Protein AF-G7VHW6-F1 (afdb_monomer_lite)

Radius of gyration: 13.91 Å; chains: 1; bounding box: 33×22×38 Å

Foldseek 3Di:
DDPVLVVLCVLLCVQLVVLLVCLVVLDDDADPVQLVSLVSQLVSLVVLCVVVPPNVVSVVSNVVSVVVNVCRVVVVVNVCSVCSNVSSVVSVVVSVVSVVSVVVVVVVD

Secondary structure (DSSP, 8-state):
--HHHHHTHHHHHHHHHHHHHHGGGT----HHHHHHHHHHHHHHHHHHHHTTSSHHHHHHHHHHHHHHHHHHHTTGGGGGGGGHHHHHHHHHHHHHHHHHHHHHHHHT-

Structure (mmCIF, N/CA/C/O backbone):
data_AF-G7VHW6-F1
#
_entry.id   AF-G7VHW6-F1
#
loop_
_atom_site.group_PDB
_atom_site.id
_atom_site.type_symbol
_atom_site.label_atom_id
_atom_site.label_alt_id
_atom_site.label_comp_id
_atom_site.label_asym_id
_atom_site.label_entity_id
_atom_site.label_seq_id
_atom_site.pdbx_PDB_ins_code
_atom_site.Cartn_x
_atom_site.Cartn_y
_atom_site.Cartn_z
_atom_site.occupancy
_atom_site.B_iso_or_equiv
_atom_site.auth_seq_id
_atom_site.auth_comp_id
_atom_site.auth_asym_id
_atom_site.auth_atom_id
_atom_site.pdbx_PDB_model_num
ATOM 1 N N . MET A 1 1 ? -8.769 7.347 18.457 1.00 67.31 1 MET A N 1
ATOM 2 C CA . MET A 1 1 ? -7.673 7.231 17.476 1.00 67.31 1 MET A CA 1
ATOM 3 C C . MET A 1 1 ? -6.424 7.863 18.061 1.00 67.31 1 MET A C 1
ATOM 5 O O . MET A 1 1 ? -6.519 8.993 18.528 1.00 67.31 1 MET A O 1
ATOM 9 N N . ASP A 1 2 ? -5.289 7.164 18.080 1.00 83.62 2 ASP A N 1
ATOM 10 C CA . ASP A 1 2 ? -4.018 7.816 18.409 1.00 83.62 2 ASP A CA 1
ATOM 11 C C . ASP A 1 2 ? -3.402 8.433 17.137 1.00 83.62 2 ASP A C 1
ATOM 13 O O . ASP A 1 2 ? -3.649 7.985 16.016 1.00 83.62 2 ASP A O 1
ATOM 17 N N . LEU A 1 3 ? -2.628 9.505 17.303 1.00 89.12 3 LEU A N 1
ATOM 18 C CA . LEU A 1 3 ? -1.931 10.177 16.204 1.00 89.12 3 LEU A CA 1
ATOM 19 C C . LEU A 1 3 ? -0.997 9.216 15.446 1.00 89.12 3 LEU A C 1
ATOM 21 O O . LEU A 1 3 ? -0.820 9.353 14.238 1.00 89.12 3 LEU A O 1
ATOM 25 N N . LEU A 1 4 ? -0.425 8.229 16.139 1.00 90.06 4 LEU A N 1
ATOM 26 C CA . LEU A 1 4 ? 0.525 7.277 15.576 1.00 90.06 4 LEU A CA 1
ATOM 27 C C . LEU A 1 4 ? -0.117 6.436 14.463 1.00 90.06 4 LEU A C 1
ATOM 29 O O . LEU A 1 4 ? 0.501 6.274 13.415 1.00 90.06 4 LEU A O 1
ATOM 33 N N . GLN A 1 5 ? -1.362 5.985 14.625 1.00 91.00 5 GLN A N 1
ATOM 34 C CA . GLN A 1 5 ? -2.083 5.223 13.600 1.00 91.00 5 GLN A CA 1
ATOM 3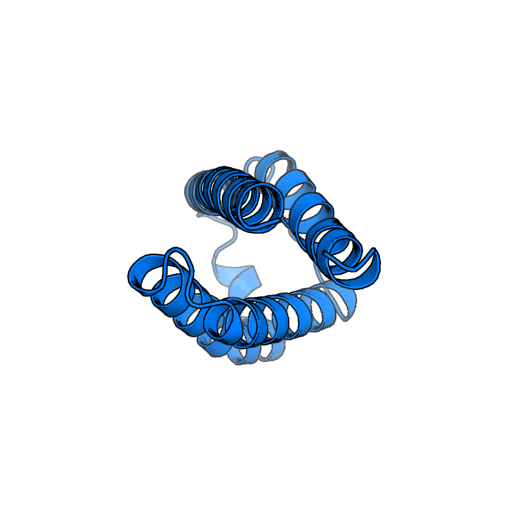5 C C . GLN A 1 5 ? -2.259 6.019 12.308 1.00 91.00 5 GLN A C 1
ATOM 37 O O . GLN A 1 5 ? -2.053 5.471 11.232 1.00 91.00 5 GLN A O 1
ATOM 42 N N . VAL A 1 6 ? -2.578 7.314 12.396 1.00 92.38 6 VAL A N 1
ATOM 43 C CA . VAL A 1 6 ? -2.698 8.187 11.213 1.00 92.38 6 VAL A CA 1
ATOM 44 C C . VAL A 1 6 ? -1.344 8.368 10.535 1.00 92.38 6 VAL A C 1
ATOM 46 O O . VAL A 1 6 ? -1.250 8.316 9.308 1.00 92.38 6 VAL A O 1
ATOM 49 N N . LEU A 1 7 ? -0.280 8.537 11.323 1.00 95.12 7 LEU A N 1
ATOM 50 C CA . LEU A 1 7 ? 1.073 8.704 10.795 1.00 95.12 7 LEU A CA 1
ATOM 51 C C . LEU A 1 7 ? 1.552 7.472 10.008 1.00 95.12 7 LEU A C 1
ATOM 53 O O . LEU A 1 7 ? 2.319 7.639 9.059 1.00 95.12 7 LEU A O 1
ATOM 57 N N . LEU A 1 8 ? 1.064 6.264 10.320 1.00 96.06 8 LEU A N 1
ATOM 58 C CA . LEU A 1 8 ? 1.363 5.049 9.546 1.00 96.06 8 LEU A CA 1
ATOM 59 C C . LEU A 1 8 ? 0.801 5.083 8.112 1.00 96.06 8 LEU A C 1
ATOM 61 O O . LEU A 1 8 ? 1.294 4.374 7.244 1.00 96.06 8 LEU A O 1
ATOM 65 N N . PHE A 1 9 ? -0.197 5.913 7.804 1.00 97.06 9 PHE A N 1
ATOM 66 C CA . PHE A 1 9 ? -0.704 6.017 6.429 1.00 97.06 9 PHE A CA 1
ATOM 67 C C . PHE A 1 9 ? 0.180 6.898 5.535 1.00 97.06 9 PHE A C 1
ATOM 69 O O . PHE A 1 9 ? 0.151 6.761 4.312 1.00 97.06 9 PHE A O 1
ATOM 76 N N . ILE A 1 10 ? 0.975 7.805 6.113 1.00 96.38 10 ILE A N 1
ATOM 77 C CA . ILE A 1 10 ? 1.728 8.805 5.341 1.00 96.38 10 ILE A CA 1
ATOM 78 C C . ILE A 1 10 ? 2.715 8.151 4.361 1.00 96.38 10 ILE A C 1
ATOM 80 O O . ILE A 1 10 ? 2.669 8.502 3.178 1.00 96.38 10 ILE A O 1
ATOM 84 N N . PRO A 1 11 ? 3.577 7.196 4.769 1.00 96.19 11 PRO A N 1
ATOM 85 C CA . PRO A 1 11 ? 4.514 6.585 3.830 1.00 96.19 11 PRO A CA 1
ATOM 86 C C . PRO A 1 11 ? 3.806 5.815 2.710 1.00 96.19 11 PRO A C 1
ATOM 88 O O . PRO A 1 11 ? 4.277 5.851 1.572 1.00 96.19 11 PRO A O 1
ATOM 91 N N . MET A 1 12 ? 2.648 5.205 3.000 1.00 97.81 12 MET A N 1
ATOM 92 C CA . MET A 1 12 ? 1.812 4.543 1.994 1.00 97.81 12 MET A CA 1
ATOM 93 C C . MET A 1 12 ? 1.338 5.552 0.939 1.00 97.81 12 MET A C 1
ATOM 95 O O . MET A 1 12 ? 1.604 5.374 -0.250 1.00 97.81 12 MET A O 1
ATOM 99 N N . TYR A 1 13 ? 0.724 6.669 1.345 1.00 97.62 13 TYR A N 1
ATOM 100 C CA . TYR A 1 13 ? 0.268 7.687 0.390 1.00 97.62 13 TYR A CA 1
ATOM 101 C C . TYR A 1 13 ? 1.405 8.271 -0.444 1.00 97.62 13 TYR A C 1
ATOM 103 O O . TYR A 1 13 ? 1.258 8.438 -1.656 1.00 97.62 13 TYR A O 1
ATOM 111 N N . VAL A 1 14 ? 2.544 8.568 0.186 1.00 95.88 14 VAL A N 1
ATOM 112 C CA . VAL A 1 14 ? 3.707 9.121 -0.515 1.00 95.88 14 VAL A CA 1
ATOM 113 C C . VAL A 1 14 ? 4.216 8.133 -1.560 1.00 95.88 14 VAL A C 1
ATOM 115 O O . VAL A 1 14 ? 4.400 8.515 -2.720 1.00 95.88 14 VAL A O 1
ATOM 118 N N . LYS A 1 15 ? 4.409 6.862 -1.189 1.00 94.62 15 LYS A N 1
ATOM 119 C CA . LYS A 1 15 ? 4.910 5.840 -2.112 1.00 94.62 15 LYS A CA 1
ATOM 120 C C . LYS A 1 15 ? 3.928 5.592 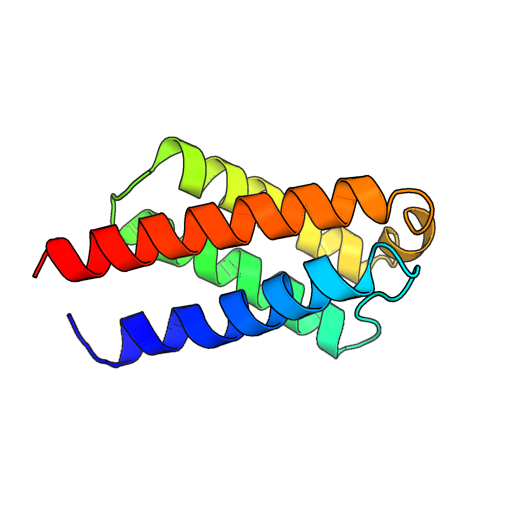-3.249 1.00 94.62 15 LYS A C 1
ATOM 122 O O . LYS A 1 15 ? 4.345 5.661 -4.409 1.00 94.62 15 LYS A O 1
ATOM 127 N N . HIS A 1 16 ? 2.659 5.308 -2.958 1.00 96.00 16 HIS A N 1
ATOM 128 C CA . HIS A 1 16 ? 1.692 4.955 -4.002 1.00 96.00 16 HIS A CA 1
ATOM 129 C C . HIS A 1 16 ? 1.367 6.156 -4.892 1.00 96.00 16 HIS A C 1
ATOM 131 O O . HIS A 1 16 ? 1.304 6.020 -6.112 1.00 96.00 16 HIS A O 1
ATOM 137 N N . GLY A 1 17 ? 1.282 7.361 -4.319 1.00 96.31 17 GLY A N 1
ATOM 138 C CA . GLY A 1 17 ? 1.117 8.613 -5.062 1.00 96.31 17 GLY A CA 1
ATOM 139 C C . GLY A 1 17 ? 2.266 8.853 -6.031 1.00 96.31 17 GLY A C 1
ATOM 140 O O . GLY A 1 17 ? 2.054 9.064 -7.229 1.00 96.31 17 GLY A O 1
ATOM 141 N N . TRP A 1 18 ? 3.501 8.754 -5.539 1.00 94.88 18 TRP A N 1
ATOM 142 C CA . TRP A 1 18 ? 4.679 8.895 -6.387 1.00 94.88 18 TRP A CA 1
ATOM 143 C C . TRP A 1 18 ? 4.718 7.816 -7.475 1.00 94.88 18 TRP A C 1
ATOM 145 O O . TRP A 1 18 ? 4.968 8.132 -8.640 1.00 94.88 18 TRP A O 1
ATOM 155 N N . THR A 1 19 ? 4.437 6.560 -7.129 1.00 92.69 19 THR A N 1
ATOM 156 C CA . THR A 1 19 ? 4.531 5.424 -8.057 1.00 92.69 19 THR A CA 1
ATOM 157 C C . THR A 1 19 ? 3.446 5.474 -9.130 1.00 92.69 19 THR A C 1
ATOM 159 O O . THR A 1 19 ? 3.762 5.301 -10.309 1.00 92.69 19 THR A O 1
ATOM 162 N N . ALA A 1 20 ? 2.202 5.804 -8.779 1.00 94.19 20 ALA A N 1
ATOM 163 C CA . ALA A 1 20 ? 1.107 5.986 -9.733 1.00 94.19 20 ALA A CA 1
ATOM 164 C C . ALA A 1 20 ? 1.411 7.101 -10.747 1.00 94.19 20 ALA A C 1
ATOM 166 O O . ALA A 1 20 ? 1.160 6.953 -11.943 1.00 94.19 20 ALA A O 1
ATOM 167 N N . LEU A 1 21 ? 2.030 8.198 -10.298 1.00 95.19 21 LEU A N 1
ATOM 168 C CA . LEU A 1 21 ? 2.415 9.298 -11.182 1.00 95.19 21 LEU A CA 1
ATOM 169 C C . LEU A 1 21 ? 3.610 8.944 -12.078 1.00 95.19 21 LEU A C 1
ATOM 171 O O . LEU A 1 21 ? 3.657 9.374 -13.230 1.00 95.19 21 LEU A O 1
ATOM 175 N N . ASN A 1 22 ? 4.599 8.205 -11.572 1.00 91.69 22 ASN A N 1
ATOM 176 C CA . ASN A 1 22 ? 5.891 8.028 -12.244 1.00 91.69 22 ASN A CA 1
ATOM 177 C C . ASN A 1 22 ? 6.010 6.738 -13.068 1.00 91.69 22 ASN A C 1
ATOM 179 O O . ASN A 1 22 ? 6.690 6.743 -14.101 1.00 91.69 22 ASN A O 1
ATOM 183 N N . SER A 1 23 ? 5.316 5.665 -12.691 1.00 90.19 23 SER A N 1
ATOM 184 C CA . SER A 1 23 ? 5.394 4.375 -13.389 1.00 90.19 23 SER A CA 1
ATOM 185 C C . SER A 1 23 ? 4.920 4.390 -14.853 1.00 90.19 23 SER A C 1
ATOM 187 O O . SER A 1 23 ? 5.563 3.712 -15.661 1.00 90.19 23 SER A O 1
ATOM 189 N N . PRO A 1 24 ? 3.941 5.216 -15.299 1.00 89.44 24 PRO A N 1
ATOM 190 C CA . PRO A 1 24 ? 3.620 5.338 -16.727 1.00 89.44 24 PRO A CA 1
ATOM 191 C C . PRO A 1 24 ? 4.779 5.888 -17.565 1.00 89.44 24 PRO A C 1
ATOM 193 O O . PRO A 1 24 ? 4.834 5.656 -18.770 1.00 89.44 24 PRO A O 1
ATOM 196 N N . ARG A 1 25 ? 5.709 6.615 -16.927 1.00 89.38 25 ARG A N 1
ATOM 197 C CA . ARG A 1 25 ? 6.926 7.166 -17.543 1.00 89.38 25 ARG A CA 1
ATOM 198 C C . ARG A 1 25 ? 8.116 6.205 -17.445 1.00 89.38 25 ARG A C 1
ATOM 200 O O . ARG A 1 25 ? 9.245 6.614 -17.699 1.00 89.38 25 ARG A O 1
ATOM 207 N N . GLY A 1 26 ? 7.886 4.960 -17.023 1.00 85.12 26 GLY A N 1
ATOM 208 C CA . GLY A 1 26 ? 8.928 3.948 -16.848 1.00 85.12 26 GLY A CA 1
ATOM 209 C C . GLY A 1 26 ? 9.861 4.208 -15.662 1.00 85.12 26 GLY A C 1
ATOM 210 O O . GLY A 1 26 ? 10.938 3.620 -15.598 1.00 85.12 26 GLY A O 1
ATOM 211 N N . ARG A 1 27 ? 9.479 5.092 -14.733 1.00 86.00 27 ARG A N 1
ATOM 212 C CA . ARG A 1 27 ? 10.263 5.408 -13.534 1.00 86.00 27 ARG A CA 1
ATOM 213 C C . ARG A 1 27 ? 9.744 4.592 -12.358 1.00 86.00 27 ARG A C 1
ATOM 215 O O . ARG A 1 27 ? 8.574 4.703 -12.003 1.00 86.00 27 ARG A O 1
ATOM 222 N N . TYR A 1 28 ? 10.629 3.810 -11.751 1.00 82.94 28 TYR A N 1
ATOM 223 C CA . TYR A 1 28 ? 10.306 2.920 -10.638 1.00 82.94 28 TYR A CA 1
ATOM 224 C C . TYR A 1 28 ? 11.226 3.193 -9.448 1.00 82.94 28 TYR A C 1
ATOM 226 O O . TYR A 1 28 ? 12.381 3.577 -9.660 1.00 82.94 28 TYR A O 1
ATOM 234 N N . PRO A 1 29 ? 10.756 2.973 -8.207 1.00 80.06 29 PRO A N 1
ATOM 235 C CA . PRO A 1 29 ? 11.637 2.989 -7.051 1.00 80.06 29 PRO A CA 1
ATOM 236 C C . PRO A 1 29 ? 12.665 1.863 -7.206 1.00 80.06 29 PRO A C 1
ATOM 238 O O . PRO A 1 29 ? 12.312 0.733 -7.546 1.00 80.06 29 PRO A O 1
ATOM 241 N N . GLY A 1 30 ? 13.939 2.163 -6.958 1.00 83.25 30 GLY A N 1
ATOM 242 C CA . GLY A 1 30 ? 15.034 1.199 -7.063 1.00 83.25 30 GLY A CA 1
ATOM 243 C C . GLY A 1 30 ? 15.866 1.096 -5.785 1.00 83.25 30 GLY A C 1
ATOM 244 O O . GLY A 1 30 ? 15.734 1.898 -4.860 1.00 83.25 30 GLY A O 1
ATOM 245 N N . GLY A 1 31 ? 16.754 0.101 -5.746 1.00 87.38 31 GLY A N 1
ATOM 246 C CA . GLY A 1 31 ? 17.752 -0.048 -4.685 1.00 87.38 31 GLY A CA 1
ATOM 247 C C . GLY A 1 31 ? 17.164 -0.363 -3.305 1.00 87.38 31 GLY A C 1
ATOM 248 O O . GLY A 1 31 ? 16.151 -1.050 -3.180 1.00 87.38 31 GLY A O 1
ATOM 249 N N . LEU A 1 32 ? 17.836 0.116 -2.254 1.00 89.12 32 LEU A N 1
ATOM 250 C CA . LEU A 1 32 ? 17.438 -0.122 -0.861 1.00 89.12 32 LEU A CA 1
ATOM 251 C C . LEU A 1 32 ? 16.090 0.518 -0.514 1.00 89.12 32 LEU A C 1
ATOM 253 O O . LEU A 1 32 ? 15.306 -0.092 0.206 1.00 89.12 32 LEU A O 1
ATOM 257 N N . ALA A 1 33 ? 15.794 1.696 -1.069 1.00 86.69 33 ALA A N 1
ATOM 258 C CA . ALA A 1 33 ? 14.534 2.395 -0.824 1.00 86.69 33 ALA A CA 1
ATOM 259 C C . ALA A 1 33 ? 13.323 1.567 -1.283 1.00 86.69 33 ALA A C 1
ATOM 261 O O . ALA A 1 33 ? 12.343 1.453 -0.556 1.00 86.69 33 ALA A O 1
ATOM 262 N N . ALA A 1 34 ? 13.421 0.921 -2.449 1.00 87.69 34 ALA A N 1
ATOM 263 C CA . ALA A 1 34 ? 12.371 0.046 -2.967 1.00 87.69 34 ALA A CA 1
ATOM 264 C C . ALA A 1 34 ? 12.132 -1.181 -2.074 1.00 87.69 34 ALA A C 1
ATOM 266 O O . ALA A 1 34 ? 10.993 -1.559 -1.822 1.00 87.69 34 ALA A O 1
ATOM 267 N N . LYS A 1 35 ? 13.210 -1.783 -1.558 1.00 92.00 35 LYS A N 1
ATOM 268 C CA . LYS A 1 35 ? 13.128 -2.933 -0.645 1.00 92.00 35 LYS A CA 1
ATOM 269 C C . LYS A 1 35 ? 12.516 -2.543 0.700 1.00 92.00 35 LYS A C 1
ATOM 271 O O . LYS A 1 35 ? 11.678 -3.274 1.215 1.00 92.00 35 LYS A O 1
ATOM 276 N N . ALA A 1 36 ? 12.917 -1.396 1.249 1.00 92.94 36 ALA A N 1
ATOM 277 C CA . ALA A 1 36 ? 12.362 -0.872 2.493 1.00 92.94 36 ALA A CA 1
ATOM 278 C C . ALA A 1 36 ? 10.869 -0.545 2.349 1.00 92.94 36 ALA A C 1
ATOM 280 O O . ALA A 1 36 ? 10.089 -0.922 3.219 1.00 92.94 36 ALA A O 1
ATOM 281 N N . ALA A 1 37 ? 10.472 0.078 1.233 1.00 92.69 37 ALA A N 1
ATOM 282 C CA . ALA A 1 37 ? 9.069 0.329 0.917 1.00 92.69 37 ALA A CA 1
ATOM 283 C C . ALA A 1 37 ? 8.266 -0.978 0.859 1.00 92.69 37 ALA A C 1
ATOM 285 O O . ALA A 1 37 ? 7.286 -1.103 1.579 1.00 92.69 37 ALA A O 1
ATOM 286 N N . ALA A 1 38 ? 8.747 -1.989 0.13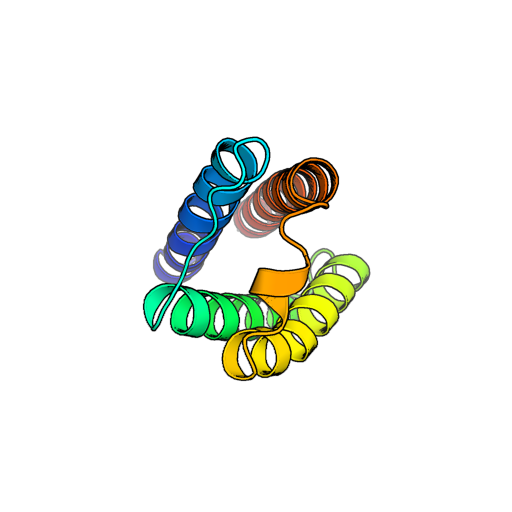0 1.00 93.44 38 ALA A N 1
ATOM 287 C CA . ALA A 1 38 ? 8.054 -3.273 0.016 1.00 93.44 38 ALA A CA 1
ATOM 288 C C . ALA A 1 38 ? 7.830 -3.964 1.373 1.00 93.44 38 ALA A C 1
ATOM 290 O O . ALA A 1 38 ? 6.758 -4.507 1.636 1.00 93.44 38 ALA A O 1
ATOM 291 N N . VAL A 1 39 ? 8.839 -3.939 2.253 1.00 96.25 39 VAL A N 1
ATOM 292 C CA . VAL A 1 39 ? 8.715 -4.486 3.615 1.00 96.25 39 VAL A CA 1
ATOM 293 C C . VAL A 1 39 ? 7.718 -3.671 4.433 1.00 96.25 39 VAL A C 1
ATOM 295 O O . VAL A 1 39 ? 6.878 -4.248 5.120 1.00 96.25 39 VAL A O 1
ATOM 298 N N . TYR A 1 40 ? 7.791 -2.343 4.351 1.00 97.31 40 TYR A N 1
ATOM 299 C CA . TYR A 1 40 ? 6.872 -1.457 5.053 1.00 97.31 40 TYR A CA 1
ATOM 300 C C . TYR A 1 40 ? 5.419 -1.687 4.628 1.00 97.31 40 TYR A C 1
ATOM 302 O O . TYR A 1 40 ? 4.566 -1.847 5.492 1.00 97.31 40 TYR A O 1
ATOM 310 N N . GLU A 1 41 ? 5.142 -1.775 3.326 1.00 97.12 41 GLU A N 1
ATOM 311 C CA . GLU A 1 41 ? 3.801 -2.030 2.789 1.00 97.12 41 GLU A CA 1
ATOM 312 C C . GLU A 1 41 ? 3.241 -3.366 3.295 1.00 97.12 41 GLU A C 1
ATOM 314 O O . GLU A 1 41 ? 2.109 -3.431 3.775 1.00 97.12 41 GLU A O 1
ATOM 319 N N . ALA A 1 42 ? 4.051 -4.431 3.278 1.00 97.19 42 ALA A N 1
ATOM 320 C CA . ALA A 1 42 ? 3.638 -5.734 3.797 1.00 97.19 42 ALA A CA 1
ATOM 321 C C . ALA A 1 42 ? 3.289 -5.673 5.294 1.00 97.19 42 ALA A C 1
ATOM 323 O O . ALA A 1 42 ? 2.240 -6.170 5.712 1.00 97.19 42 ALA A O 1
ATOM 324 N N . LEU A 1 43 ? 4.139 -5.033 6.103 1.00 98.00 43 LEU A N 1
ATOM 325 C CA . LEU A 1 43 ? 3.894 -4.860 7.537 1.00 98.00 43 LEU A CA 1
ATOM 326 C C . LEU A 1 43 ? 2.676 -3.972 7.808 1.00 98.00 43 LEU A C 1
ATOM 328 O O . LEU A 1 43 ? 1.891 -4.278 8.705 1.00 98.00 43 LEU A O 1
ATOM 332 N N . PHE A 1 44 ? 2.488 -2.914 7.018 1.00 98.25 44 PHE A N 1
ATOM 333 C CA . PHE A 1 44 ? 1.337 -2.025 7.109 1.00 98.25 44 PHE A CA 1
ATOM 334 C C . PHE A 1 44 ? 0.035 -2.797 6.898 1.00 98.25 44 PHE A C 1
ATOM 336 O O . PHE A 1 44 ? -0.872 -2.686 7.716 1.00 98.25 44 PHE A O 1
ATOM 343 N N . TYR A 1 45 ? -0.061 -3.631 5.861 1.00 98.19 45 TYR A N 1
ATOM 344 C CA . TYR A 1 45 ? -1.283 -4.400 5.612 1.00 98.19 45 TYR A CA 1
ATOM 345 C C . TYR A 1 45 ? -1.531 -5.511 6.635 1.00 98.19 45 TYR A C 1
ATOM 347 O O . TYR A 1 45 ? -2.685 -5.764 6.986 1.00 98.19 45 TYR A O 1
ATOM 355 N N . ILE A 1 46 ? -0.477 -6.137 7.167 1.00 97.44 46 ILE A N 1
ATOM 356 C CA . ILE A 1 46 ? -0.600 -7.078 8.293 1.00 97.44 46 ILE A CA 1
ATOM 357 C C . ILE A 1 46 ? -1.150 -6.358 9.529 1.00 97.44 46 ILE A C 1
ATOM 359 O O . ILE A 1 46 ? -2.072 -6.855 10.174 1.00 97.44 46 ILE A O 1
ATOM 363 N N . TRP A 1 47 ? -0.631 -5.171 9.843 1.00 97.19 47 TRP A N 1
ATOM 364 C CA . TRP A 1 47 ? -1.168 -4.338 10.915 1.00 97.19 47 TRP A CA 1
ATOM 365 C C . TRP A 1 47 ? -2.614 -3.910 10.628 1.00 97.19 47 TRP A C 1
ATOM 367 O O . TRP A 1 47 ? -3.469 -4.038 11.501 1.00 97.19 47 TRP A O 1
ATOM 377 N N . ALA A 1 48 ? -2.932 -3.482 9.406 1.00 96.69 48 ALA A N 1
ATOM 378 C CA . ALA A 1 48 ? -4.269 -3.035 9.027 1.00 96.69 48 ALA A CA 1
ATOM 379 C C . ALA A 1 48 ? -5.332 -4.134 9.205 1.00 96.69 48 ALA A C 1
ATOM 381 O O . ALA A 1 48 ? -6.473 -3.831 9.556 1.00 96.69 48 ALA A O 1
ATOM 382 N N . LEU A 1 49 ? -4.971 -5.414 9.040 1.00 97.25 49 LEU A N 1
ATOM 383 C CA . LEU A 1 49 ? -5.869 -6.539 9.333 1.00 97.25 49 LEU A CA 1
ATOM 384 C C . LEU A 1 49 ? -6.318 -6.571 10.799 1.00 97.25 49 LEU A C 1
ATOM 386 O O . LEU A 1 49 ? -7.460 -6.938 11.078 1.00 97.25 49 LEU A O 1
ATOM 390 N N . THR A 1 50 ? -5.467 -6.134 11.730 1.00 96.12 50 THR A N 1
ATOM 391 C CA . THR A 1 50 ? -5.799 -6.082 13.166 1.00 96.12 50 THR A CA 1
ATOM 392 C C . THR A 1 50 ? -6.884 -5.054 13.489 1.00 96.12 50 THR A C 1
ATOM 394 O O . THR A 1 50 ? -7.541 -5.151 14.524 1.00 96.12 50 THR A O 1
ATOM 397 N N . LEU A 1 51 ? -7.134 -4.100 12.584 1.00 93.62 51 LEU A N 1
ATOM 398 C CA . LEU A 1 51 ? -8.185 -3.097 12.742 1.00 93.62 51 LEU A CA 1
ATOM 399 C C . LEU A 1 51 ? -9.586 -3.695 12.538 1.00 93.62 51 LEU A C 1
ATOM 401 O O . LEU A 1 51 ? -10.560 -3.121 13.023 1.00 93.62 51 LEU A O 1
ATOM 405 N N . GLY A 1 52 ? -9.710 -4.833 11.843 1.00 94.38 52 GLY A N 1
ATOM 406 C CA . GLY A 1 52 ? -11.000 -5.479 11.566 1.00 94.38 52 GLY A CA 1
ATOM 407 C C . GLY A 1 52 ? -11.891 -4.720 10.571 1.00 94.38 52 GLY A C 1
ATOM 408 O O . GLY A 1 52 ? -13.097 -4.947 10.533 1.00 94.38 52 GLY A O 1
ATOM 409 N N . LEU A 1 53 ? -11.319 -3.813 9.773 1.00 93.62 53 LEU A N 1
ATOM 410 C CA . LEU A 1 53 ? -12.023 -2.986 8.787 1.00 93.62 53 LEU A CA 1
ATOM 411 C C . LEU A 1 53 ? -11.652 -3.420 7.365 1.00 93.62 53 LEU A C 1
ATOM 413 O O . LEU A 1 53 ? -10.495 -3.743 7.102 1.00 93.62 53 LEU A O 1
ATOM 417 N N . LEU A 1 54 ? -12.635 -3.421 6.454 1.00 94.94 54 LEU A N 1
ATOM 418 C CA . LEU A 1 54 ? -12.461 -3.757 5.027 1.00 94.94 54 LEU A CA 1
ATOM 419 C C . LEU A 1 54 ? -11.730 -5.098 4.776 1.00 94.94 54 LEU A C 1
ATOM 421 O O . LEU A 1 54 ? -11.084 -5.283 3.745 1.00 94.94 54 LEU A O 1
ATOM 425 N N . VAL A 1 55 ? -11.874 -6.048 5.712 1.00 95.88 55 VAL A N 1
ATOM 426 C CA . VAL A 1 55 ? -11.010 -7.233 5.878 1.00 95.88 55 VAL A CA 1
ATOM 427 C C . VAL A 1 55 ? -10.703 -8.001 4.586 1.00 95.88 55 VAL A C 1
ATOM 429 O O . VAL A 1 55 ? -9.525 -8.280 4.367 1.00 95.88 55 VAL A O 1
ATOM 432 N N . PRO A 1 56 ? -11.671 -8.336 3.704 1.00 96.62 56 PRO A N 1
ATOM 433 C CA . PRO A 1 56 ? -11.360 -9.103 2.496 1.00 96.62 56 PRO A CA 1
ATOM 434 C C . PRO A 1 56 ? -10.374 -8.384 1.567 1.00 96.62 56 PRO A C 1
ATOM 436 O O . PRO A 1 56 ? -9.471 -9.007 1.011 1.00 96.62 56 PRO A O 1
ATOM 439 N N . VAL A 1 57 ? -10.521 -7.064 1.428 1.00 96.56 57 VAL A N 1
ATOM 440 C CA . VAL A 1 57 ? -9.665 -6.246 0.561 1.00 96.56 57 VAL A CA 1
ATOM 441 C C . VAL A 1 57 ? -8.313 -6.008 1.233 1.00 96.56 57 VAL A C 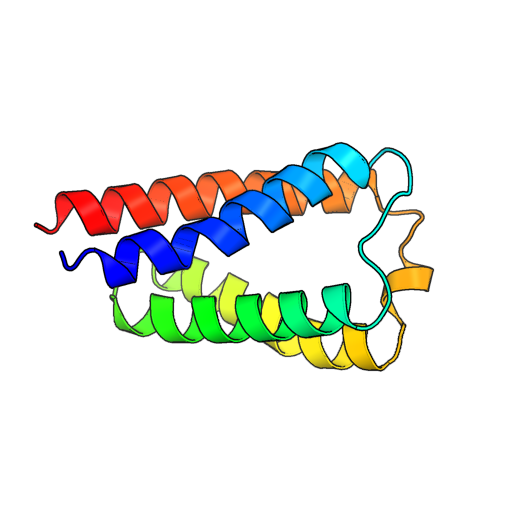1
ATOM 443 O O . VAL A 1 57 ? -7.279 -6.154 0.583 1.00 96.56 57 VAL A O 1
ATOM 446 N N . THR A 1 58 ? -8.296 -5.755 2.546 1.00 97.69 58 THR A N 1
ATOM 447 C CA . THR A 1 58 ? -7.060 -5.671 3.340 1.00 97.69 58 THR A CA 1
ATOM 448 C C . THR A 1 58 ? -6.233 -6.950 3.230 1.00 97.69 58 THR A C 1
ATOM 450 O O . THR A 1 58 ? -5.021 -6.888 3.041 1.00 97.69 58 THR A O 1
ATOM 453 N N . ALA A 1 59 ? -6.880 -8.117 3.316 1.00 97.50 59 ALA A N 1
ATOM 454 C CA . ALA A 1 59 ? -6.224 -9.418 3.227 1.00 97.50 59 ALA A CA 1
ATOM 455 C C . ALA A 1 59 ? -5.623 -9.651 1.839 1.00 97.50 59 ALA A C 1
ATOM 457 O O . ALA A 1 59 ? -4.495 -10.133 1.731 1.00 97.50 59 ALA A O 1
ATOM 458 N N . LEU A 1 60 ? -6.339 -9.260 0.782 1.00 97.06 60 LEU A N 1
ATOM 459 C CA . LEU A 1 60 ? -5.823 -9.319 -0.581 1.00 97.06 60 LEU A CA 1
ATOM 460 C C . LEU A 1 60 ? -4.550 -8.474 -0.732 1.00 97.06 60 LEU A C 1
ATOM 462 O O . LEU A 1 60 ? -3.535 -8.985 -1.206 1.00 97.06 60 LEU A O 1
ATOM 466 N N . PHE A 1 61 ? -4.571 -7.215 -0.288 1.00 97.31 61 PHE A N 1
ATOM 467 C CA . PHE A 1 61 ? -3.388 -6.354 -0.349 1.00 97.31 61 PHE A CA 1
ATOM 468 C C . PHE A 1 61 ? -2.245 -6.852 0.543 1.00 97.31 61 PHE A C 1
ATOM 470 O O . PHE A 1 61 ? -1.091 -6.778 0.121 1.00 97.31 61 PHE A O 1
ATOM 477 N N . ALA A 1 62 ? -2.541 -7.429 1.713 1.00 97.06 62 ALA A N 1
ATOM 478 C CA . ALA A 1 62 ? -1.536 -8.058 2.570 1.00 97.06 62 ALA A CA 1
ATOM 479 C C . ALA A 1 62 ? -0.807 -9.189 1.837 1.00 97.06 62 ALA A C 1
ATOM 481 O O . ALA A 1 62 ? 0.421 -9.230 1.836 1.00 97.06 62 ALA A O 1
ATOM 482 N N . VAL A 1 63 ? -1.548 -10.073 1.162 1.00 97.12 63 VAL A N 1
ATOM 483 C CA . VAL A 1 63 ? -0.964 -11.168 0.375 1.00 97.12 63 VAL A CA 1
ATOM 484 C C . VAL A 1 63 ? -0.131 -10.624 -0.784 1.00 97.12 63 VAL A C 1
ATOM 486 O O . VAL A 1 63 ? 1.008 -11.056 -0.959 1.00 97.12 63 VAL A O 1
ATOM 489 N N . ILE A 1 64 ? -0.661 -9.662 -1.548 1.00 94.94 64 ILE A N 1
ATOM 490 C CA . ILE A 1 64 ? 0.051 -9.061 -2.687 1.00 94.94 64 ILE A CA 1
ATOM 491 C C . ILE A 1 64 ? 1.392 -8.470 -2.235 1.00 94.94 64 ILE A C 1
ATOM 493 O O . ILE A 1 64 ? 2.421 -8.763 -2.844 1.00 94.94 64 ILE A O 1
ATOM 497 N N . HIS A 1 65 ? 1.406 -7.696 -1.149 1.00 95.25 65 HIS A N 1
ATOM 498 C CA . HIS A 1 65 ? 2.623 -7.039 -0.670 1.00 95.25 65 HIS A CA 1
ATOM 499 C C . HIS A 1 65 ? 3.584 -8.008 0.008 1.00 95.25 65 HIS A C 1
ATOM 501 O O . HIS A 1 65 ? 4.790 -7.924 -0.221 1.00 95.25 65 HIS A O 1
ATOM 507 N N . PHE A 1 66 ? 3.077 -8.986 0.757 1.00 94.25 66 PHE A N 1
ATOM 508 C CA . PHE A 1 66 ? 3.909 -10.027 1.354 1.00 94.25 66 PHE A CA 1
ATOM 509 C C . PHE A 1 66 ? 4.631 -10.861 0.287 1.00 94.25 66 PHE A C 1
ATOM 511 O O . PHE A 1 66 ? 5.837 -11.087 0.389 1.00 94.25 66 PHE A O 1
ATOM 518 N N . VAL A 1 67 ? 3.929 -11.255 -0.781 1.00 91.69 67 VAL A N 1
ATOM 519 C CA . VAL A 1 67 ? 4.531 -11.935 -1.943 1.00 91.69 67 VAL A CA 1
ATOM 520 C C . VAL A 1 67 ? 5.418 -10.981 -2.752 1.00 91.69 67 VAL A C 1
ATOM 522 O O . VAL A 1 67 ? 6.416 -11.405 -3.335 1.00 91.69 67 VAL A O 1
ATOM 525 N N . GLY A 1 68 ? 5.110 -9.685 -2.760 1.00 87.50 68 GLY A N 1
ATOM 526 C CA . GLY A 1 68 ? 5.916 -8.647 -3.398 1.00 87.50 68 GLY A CA 1
ATOM 527 C C . GLY A 1 68 ? 7.320 -8.509 -2.803 1.00 87.50 68 GLY A C 1
ATOM 528 O O . GLY A 1 68 ? 8.277 -8.321 -3.558 1.00 87.50 68 GLY A O 1
ATOM 529 N N . VAL A 1 69 ? 7.486 -8.664 -1.484 1.00 91.75 69 VAL A N 1
ATOM 530 C CA . VAL A 1 69 ? 8.787 -8.541 -0.794 1.00 91.75 69 VAL A CA 1
ATOM 531 C C . VAL A 1 69 ? 9.889 -9.391 -1.452 1.00 91.75 69 VAL A C 1
ATOM 533 O O . VAL A 1 69 ? 10.868 -8.808 -1.929 1.00 91.75 69 VAL A O 1
ATOM 536 N N . PRO A 1 70 ? 9.786 -10.730 -1.568 1.00 90.50 70 PRO A N 1
ATOM 537 C CA . PRO A 1 70 ? 10.837 -11.527 -2.203 1.00 90.50 70 PRO A CA 1
ATOM 538 C C . PRO A 1 70 ? 11.079 -11.141 -3.672 1.00 90.50 70 PRO A C 1
ATOM 540 O O . PRO A 1 70 ? 12.214 -11.228 -4.148 1.00 90.50 70 PRO A O 1
ATOM 543 N N . LEU A 1 71 ? 10.064 -10.641 -4.387 1.00 85.50 71 LEU A N 1
ATOM 544 C CA . LEU A 1 71 ? 10.217 -10.170 -5.768 1.00 85.50 71 LEU A CA 1
ATOM 545 C C . LEU A 1 71 ? 11.066 -8.891 -5.861 1.00 85.50 71 LEU A C 1
ATOM 547 O O . LEU A 1 71 ? 11.905 -8.785 -6.764 1.00 85.50 71 LEU A O 1
ATOM 551 N N . TYR A 1 72 ? 10.905 -7.956 -4.917 1.00 84.44 72 TYR A N 1
ATOM 552 C CA . TYR A 1 72 ? 11.769 -6.773 -4.783 1.00 84.44 72 TYR A CA 1
ATOM 553 C C . TYR A 1 72 ? 13.211 -7.162 -4.449 1.00 84.44 72 TYR A C 1
ATOM 555 O O . TYR A 1 72 ? 14.155 -6.612 -5.024 1.00 84.44 72 TYR A O 1
ATOM 563 N N . PHE A 1 73 ? 13.406 -8.131 -3.553 1.00 87.12 73 PHE A N 1
ATOM 564 C CA . PHE A 1 73 ? 14.746 -8.579 -3.169 1.00 87.12 73 PHE A CA 1
ATOM 565 C C . PHE A 1 73 ? 15.464 -9.330 -4.293 1.00 87.12 73 PHE A C 1
ATOM 567 O O . PHE A 1 73 ? 16.666 -9.130 -4.469 1.00 87.12 73 PHE A O 1
ATOM 574 N N . GLY A 1 74 ? 14.734 -10.112 -5.091 1.00 84.44 74 GLY A N 1
ATOM 575 C CA . GLY A 1 74 ? 15.262 -10.813 -6.264 1.00 84.44 74 GLY A CA 1
ATOM 576 C C . GLY A 1 74 ? 15.417 -9.952 -7.525 1.00 84.44 74 GLY A C 1
ATOM 577 O O . GLY A 1 74 ? 15.853 -10.458 -8.556 1.00 84.44 74 GLY A O 1
ATOM 578 N N . GLY A 1 75 ? 15.055 -8.664 -7.485 1.00 77.00 75 GLY A N 1
ATOM 579 C CA . GLY A 1 75 ? 15.202 -7.744 -8.621 1.00 77.00 75 GLY A CA 1
ATOM 580 C C . GLY A 1 75 ? 14.246 -8.010 -9.793 1.00 77.00 75 GLY A C 1
ATOM 581 O O . GLY A 1 75 ? 14.415 -7.435 -10.873 1.00 77.00 75 GLY A O 1
ATOM 582 N N . TYR A 1 76 ? 13.225 -8.847 -9.598 1.00 73.81 76 TYR A N 1
ATOM 583 C CA . TYR A 1 76 ? 12.308 -9.275 -10.656 1.00 73.81 76 TYR A CA 1
ATOM 584 C C . TYR A 1 76 ? 11.446 -8.133 -11.200 1.00 73.81 76 TYR A C 1
ATOM 586 O O . TYR A 1 76 ? 11.081 -8.162 -12.370 1.00 73.81 76 TYR A O 1
ATOM 594 N N . LEU A 1 77 ? 11.187 -7.093 -10.402 1.00 64.94 77 LEU A N 1
ATOM 595 C CA . LEU A 1 77 ? 10.366 -5.937 -10.791 1.00 64.94 77 LEU A CA 1
ATOM 596 C C . LEU A 1 77 ? 10.940 -5.118 -11.949 1.00 64.94 77 LEU A C 1
ATOM 598 O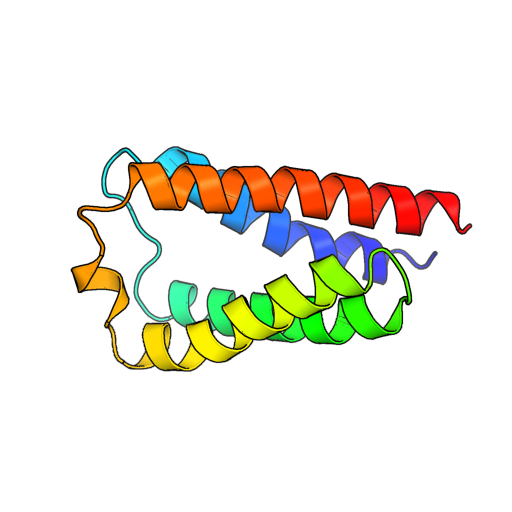 O . LEU A 1 77 ? 10.179 -4.586 -12.754 1.00 64.94 77 LEU A O 1
ATOM 602 N N . SER A 1 78 ? 12.266 -5.103 -12.109 1.00 65.25 78 SER A N 1
ATOM 603 C CA . SER A 1 78 ? 12.923 -4.477 -13.267 1.00 65.25 78 SER A CA 1
ATOM 604 C C . SER A 1 78 ? 12.452 -5.065 -14.608 1.00 65.25 78 SER A C 1
ATOM 606 O O . SER A 1 78 ? 12.415 -4.363 -15.619 1.00 65.25 78 SER A O 1
ATOM 608 N N . ARG A 1 79 ? 12.013 -6.334 -14.612 1.00 68.44 79 ARG A N 1
ATOM 609 C CA . ARG A 1 79 ? 11.515 -7.053 -15.797 1.00 68.44 79 ARG A CA 1
ATOM 610 C C . ARG A 1 79 ? 10.077 -6.685 -16.168 1.00 68.44 79 ARG A C 1
ATOM 612 O O . ARG A 1 79 ? 9.630 -7.002 -17.268 1.00 68.44 79 ARG A O 1
ATOM 619 N N . TYR A 1 80 ? 9.359 -6.003 -15.277 1.00 66.31 80 TYR A N 1
ATOM 620 C CA . TYR A 1 80 ? 7.963 -5.612 -1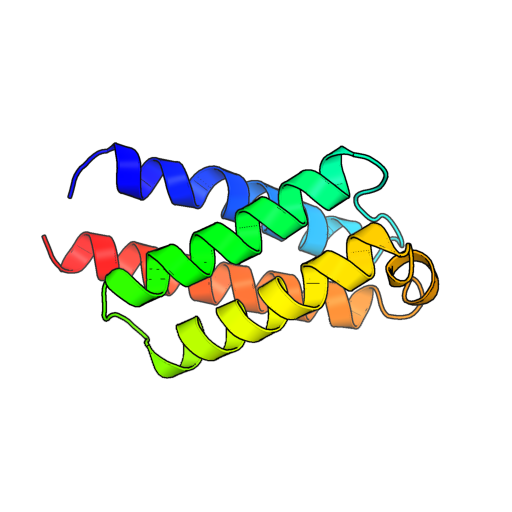5.467 1.00 66.31 80 TYR A CA 1
ATOM 621 C C . TYR A 1 80 ? 7.804 -4.145 -15.885 1.00 66.31 80 TYR A C 1
ATOM 623 O O . TYR A 1 80 ? 6.682 -3.653 -15.961 1.00 66.31 80 TYR A O 1
ATOM 631 N N . SER A 1 81 ? 8.897 -3.460 -16.244 1.00 67.56 81 SER A N 1
ATOM 632 C CA . SER A 1 81 ? 8.891 -2.051 -16.667 1.00 67.56 81 SER A CA 1
ATOM 633 C C . SER A 1 81 ? 7.913 -1.748 -17.815 1.00 67.56 81 SER A C 1
ATOM 635 O O . SER A 1 81 ? 7.322 -0.667 -17.856 1.00 67.56 81 SER A O 1
ATOM 637 N N . ARG A 1 82 ? 7.670 -2.734 -18.693 1.00 77.81 82 ARG A N 1
ATOM 638 C CA . ARG A 1 82 ? 6.683 -2.690 -19.788 1.00 77.81 82 ARG A CA 1
ATOM 639 C C . ARG A 1 82 ? 5.221 -2.595 -19.332 1.00 77.81 82 ARG A C 1
ATOM 641 O O . ARG A 1 82 ? 4.365 -2.213 -20.122 1.00 77.81 82 ARG A O 1
ATOM 648 N N . TYR A 1 83 ? 4.928 -2.916 -18.074 1.00 80.75 83 TYR A N 1
ATOM 649 C CA . TYR A 1 83 ? 3.581 -2.888 -17.497 1.00 80.75 83 TYR A CA 1
ATOM 650 C C . TYR A 1 83 ? 3.290 -1.606 -16.707 1.00 80.75 83 TYR A C 1
ATOM 652 O O . TYR A 1 83 ? 2.293 -1.549 -15.992 1.00 80.75 83 TYR A O 1
ATOM 660 N N . GLY A 1 84 ? 4.105 -0.556 -16.853 1.00 84.19 84 GLY A N 1
ATOM 661 C CA . GLY A 1 84 ? 4.016 0.656 -16.029 1.00 84.19 84 GLY A CA 1
ATOM 662 C C . GLY A 1 84 ? 2.651 1.331 -15.986 1.00 84.19 84 GLY A C 1
ATOM 663 O O . GLY A 1 84 ? 2.268 1.844 -14.946 1.00 84.19 84 GLY A O 1
ATOM 664 N N . LYS A 1 85 ? 1.866 1.269 -17.069 1.00 88.00 85 LYS A N 1
ATOM 665 C CA . LYS A 1 85 ? 0.482 1.774 -17.065 1.00 88.00 85 LYS A CA 1
ATOM 666 C C . LYS A 1 85 ? -0.448 0.939 -16.180 1.00 88.00 85 LYS A C 1
ATOM 668 O O . LYS A 1 85 ? -1.209 1.503 -15.408 1.00 88.00 85 LYS A O 1
ATOM 673 N N . ALA A 1 86 ? -0.386 -0.389 -16.288 1.00 89.00 86 ALA A N 1
ATOM 674 C CA . ALA A 1 86 ? -1.198 -1.281 -15.460 1.00 89.00 86 ALA A CA 1
ATOM 675 C C . ALA A 1 86 ? -0.783 -1.184 -13.987 1.00 89.00 86 ALA A C 1
ATOM 677 O O . ALA A 1 86 ? -1.632 -1.131 -13.103 1.00 89.00 86 ALA A O 1
ATOM 678 N N . TYR A 1 87 ? 0.523 -1.074 -13.740 1.00 88.25 87 TYR A N 1
ATOM 679 C CA . TYR A 1 87 ? 1.064 -0.859 -12.407 1.00 88.25 87 TYR A CA 1
ATOM 680 C C . TYR A 1 87 ? 0.609 0.482 -11.812 1.00 88.25 87 TYR A C 1
ATOM 682 O O . TYR A 1 87 ? 0.168 0.518 -10.673 1.00 88.25 87 TYR A O 1
ATOM 690 N N . ALA A 1 88 ? 0.584 1.562 -12.599 1.00 91.62 88 ALA A N 1
ATOM 691 C CA . ALA A 1 88 ? 0.042 2.846 -12.154 1.00 91.62 88 ALA A CA 1
ATOM 692 C C . ALA A 1 88 ? -1.435 2.770 -11.747 1.00 91.62 88 ALA A C 1
ATOM 694 O O . ALA A 1 88 ? -1.832 3.390 -10.765 1.00 91.62 88 ALA A O 1
ATOM 695 N N . VAL A 1 89 ? -2.248 2.014 -12.495 1.00 93.62 89 VAL A N 1
ATOM 696 C CA . VAL A 1 89 ? -3.669 1.804 -12.172 1.00 93.62 89 VAL A CA 1
ATOM 697 C C . VAL A 1 89 ? -3.821 1.015 -10.877 1.00 93.62 89 VAL A C 1
ATOM 699 O O . VAL A 1 89 ? -4.652 1.379 -10.050 1.00 93.62 89 VAL A O 1
ATOM 702 N N . PHE A 1 90 ? -3.008 -0.024 -10.679 1.00 93.31 90 PHE A N 1
ATOM 703 C CA . PHE A 1 90 ? -2.973 -0.773 -9.424 1.00 93.31 90 PHE A CA 1
ATOM 704 C C . PHE A 1 90 ? -2.638 0.142 -8.235 1.00 93.31 90 PHE A C 1
ATOM 706 O O . PHE A 1 90 ? -3.399 0.198 -7.275 1.00 93.31 90 PHE A O 1
ATOM 713 N N . GLU A 1 91 ? -1.576 0.942 -8.345 1.00 94.69 91 GLU A N 1
ATOM 714 C CA . GLU A 1 91 ? -1.156 1.883 -7.296 1.00 94.69 91 GLU A CA 1
ATOM 715 C C . GLU A 1 91 ? -2.219 2.972 -7.037 1.00 94.69 91 GLU A C 1
ATOM 717 O O . GLU A 1 91 ? -2.429 3.394 -5.902 1.00 94.69 91 GLU A O 1
ATOM 722 N N . ALA A 1 92 ? -2.944 3.414 -8.070 1.00 95.44 92 ALA A N 1
ATOM 723 C CA . ALA A 1 92 ? -4.048 4.361 -7.916 1.00 95.44 92 ALA A CA 1
ATOM 724 C C . ALA A 1 92 ? -5.275 3.735 -7.227 1.00 95.44 92 ALA A C 1
ATOM 726 O O . ALA A 1 92 ? -5.891 4.372 -6.372 1.00 95.44 92 ALA A O 1
ATOM 727 N N . ALA A 1 93 ? -5.625 2.491 -7.568 1.00 96.69 93 ALA A N 1
ATOM 728 C CA . ALA A 1 93 ? -6.673 1.743 -6.873 1.00 96.69 93 ALA A CA 1
ATOM 729 C C . ALA A 1 93 ? -6.322 1.544 -5.392 1.00 96.69 93 ALA A C 1
ATOM 731 O O . ALA A 1 93 ? -7.184 1.658 -4.521 1.00 96.69 93 ALA A O 1
ATOM 732 N N . GLU A 1 94 ? -5.046 1.321 -5.104 1.00 97.00 94 GLU A N 1
ATOM 733 C CA . GLU A 1 94 ? -4.543 1.202 -3.746 1.00 97.00 94 GLU A CA 1
ATOM 734 C C . GLU A 1 94 ? -4.624 2.517 -2.959 1.00 97.00 94 GLU A C 1
ATOM 736 O O . GLU A 1 94 ? -5.055 2.512 -1.809 1.00 97.00 94 GLU A O 1
ATOM 741 N N . LEU A 1 95 ? -4.340 3.668 -3.580 1.00 97.38 95 LEU A N 1
ATOM 742 C CA . LEU A 1 95 ? -4.573 4.981 -2.956 1.00 97.38 95 LEU A CA 1
ATOM 743 C C . LEU A 1 95 ? -6.038 5.199 -2.569 1.00 97.38 95 LEU A C 1
ATOM 745 O O . LEU A 1 95 ? -6.316 5.704 -1.480 1.00 97.38 95 LEU A O 1
ATOM 749 N N . LEU A 1 96 ? -6.972 4.821 -3.447 1.00 97.75 96 LEU A N 1
ATOM 750 C CA . LEU A 1 96 ? -8.406 4.912 -3.159 1.00 97.75 96 LEU A CA 1
ATOM 751 C C . LEU A 1 96 ? -8.787 4.007 -1.986 1.00 97.75 96 LEU A C 1
ATOM 753 O O . LEU A 1 96 ? -9.520 4.428 -1.090 1.00 97.75 96 LEU A O 1
ATOM 757 N N . TYR A 1 97 ? -8.250 2.788 -1.963 1.00 98.00 97 TYR A N 1
ATOM 758 C CA . TYR A 1 97 ? -8.436 1.871 -0.849 1.00 98.00 97 TYR A CA 1
ATOM 759 C C . TYR A 1 97 ? -7.870 2.438 0.465 1.00 98.00 97 TYR A C 1
ATOM 761 O O . TYR A 1 97 ? -8.568 2.437 1.478 1.00 98.00 97 TYR A O 1
ATOM 769 N N . LEU A 1 98 ? -6.651 2.983 0.462 1.00 97.94 98 LEU A N 1
ATOM 770 C CA . LEU A 1 98 ? -6.029 3.591 1.641 1.00 97.94 98 LEU A CA 1
ATOM 771 C C . LEU A 1 98 ? -6.834 4.784 2.157 1.00 97.94 98 LEU A C 1
ATOM 773 O O . LEU A 1 98 ? -6.971 4.950 3.366 1.00 97.94 98 LEU A O 1
ATOM 777 N N . ALA A 1 99 ? -7.390 5.611 1.266 1.00 97.75 99 ALA A N 1
ATOM 778 C CA . ALA A 1 99 ? -8.296 6.697 1.638 1.00 97.75 99 ALA A CA 1
ATOM 779 C C . ALA A 1 99 ? -9.569 6.168 2.318 1.00 97.75 99 ALA A C 1
ATOM 781 O O . ALA A 1 99 ? -9.959 6.681 3.367 1.00 97.75 99 ALA A O 1
ATOM 782 N N . ALA A 1 100 ? -10.176 5.111 1.772 1.00 97.69 100 ALA A N 1
ATOM 783 C CA . ALA A 1 100 ? -11.344 4.472 2.372 1.00 97.69 100 ALA A CA 1
ATOM 784 C C . ALA A 1 100 ? -11.023 3.839 3.737 1.00 97.69 100 ALA A C 1
ATOM 786 O O . ALA A 1 100 ? -11.796 3.993 4.682 1.00 97.69 100 ALA A O 1
ATOM 787 N N . LEU A 1 101 ? -9.873 3.171 3.866 1.00 97.12 101 LEU A N 1
ATOM 788 C CA . LEU A 1 101 ? -9.423 2.578 5.122 1.00 97.12 101 LEU A CA 1
ATOM 789 C C . LEU A 1 101 ? -9.158 3.653 6.183 1.00 97.12 101 LEU A C 1
ATOM 791 O O . LEU A 1 101 ? -9.645 3.518 7.302 1.00 97.12 101 LEU A O 1
ATOM 795 N N . LEU A 1 102 ? -8.447 4.732 5.840 1.00 96.69 102 LEU A N 1
ATOM 796 C CA . LEU A 1 102 ? -8.206 5.844 6.763 1.00 96.69 102 LEU A CA 1
ATOM 797 C C . LEU A 1 102 ? -9.522 6.495 7.200 1.00 96.69 102 LEU A C 1
ATOM 799 O O . LEU A 1 102 ? -9.720 6.722 8.389 1.00 96.69 102 LEU A O 1
ATOM 803 N N . ALA A 1 103 ? -10.444 6.746 6.267 1.00 96.19 103 ALA A N 1
ATOM 804 C CA . ALA A 1 103 ? -11.766 7.275 6.592 1.00 96.19 103 ALA A CA 1
ATOM 805 C C . ALA A 1 103 ? -12.531 6.346 7.550 1.00 96.19 103 ALA A C 1
ATOM 807 O O . ALA A 1 103 ? -13.099 6.814 8.533 1.00 96.19 103 ALA A O 1
ATOM 808 N N . ALA A 1 104 ? -12.501 5.031 7.319 1.00 94.69 104 ALA A N 1
ATOM 809 C CA . ALA A 1 104 ? -13.134 4.058 8.206 1.00 94.69 104 ALA A CA 1
ATOM 810 C C . ALA A 1 104 ? -12.497 4.032 9.608 1.00 94.69 104 ALA A C 1
ATOM 812 O O . ALA A 1 104 ? -13.211 3.914 10.603 1.00 94.69 104 ALA A O 1
ATOM 813 N N . VAL A 1 105 ? -11.170 4.173 9.703 1.00 93.44 105 VAL A N 1
ATOM 814 C CA . VAL A 1 105 ? -10.455 4.300 10.985 1.00 93.44 105 VAL A CA 1
ATOM 815 C C . VAL A 1 105 ? -10.859 5.582 11.714 1.00 93.44 105 VAL A C 1
ATOM 817 O O . VAL A 1 105 ? -11.128 5.535 12.913 1.00 93.44 105 VAL A O 1
ATOM 820 N N . LEU A 1 106 ? -10.943 6.705 10.995 1.00 93.44 106 LEU A N 1
ATOM 821 C CA . LEU A 1 106 ? -11.348 8.001 11.542 1.00 93.44 106 LEU A CA 1
ATOM 822 C C . LEU A 1 106 ? -12.787 7.976 12.072 1.00 93.44 106 LEU A C 1
ATOM 824 O O . LEU A 1 106 ? -13.028 8.487 13.155 1.00 93.44 106 LEU A O 1
ATOM 828 N N . LEU A 1 107 ? -13.719 7.356 11.342 1.00 93.00 107 LEU A N 1
ATOM 829 C CA . LEU A 1 107 ? -15.146 7.294 11.696 1.00 93.00 107 LEU A CA 1
ATOM 830 C C . LEU A 1 107 ? -15.476 6.313 12.830 1.00 93.00 107 LEU A C 1
ATOM 832 O O . LEU A 1 107 ? -16.578 6.348 13.373 1.00 93.00 107 LEU A O 1
ATOM 836 N N . ARG A 1 108 ? -14.558 5.404 13.174 1.00 85.81 108 ARG A N 1
ATOM 837 C CA . ARG A 1 108 ? -14.727 4.479 14.306 1.00 85.81 108 ARG A CA 1
ATOM 838 C C . ARG A 1 108 ? -14.565 5.179 15.667 1.00 85.81 108 ARG A C 1
ATOM 840 O O . ARG A 1 108 ? -14.841 4.564 16.698 1.00 85.81 108 ARG A O 1
ATOM 847 N N . HIS A 1 109 ? -14.094 6.423 15.678 1.00 59.81 109 HIS A N 1
ATOM 848 C CA . HIS A 1 109 ? -13.781 7.216 16.864 1.00 59.81 109 HIS A CA 1
ATOM 849 C C . HIS A 1 109 ? -14.536 8.542 16.870 1.00 59.81 109 HIS A C 1
ATOM 851 O O . HIS A 1 109 ? -14.693 9.069 17.992 1.00 59.81 109 HIS A O 1
#

pLDDT: mean 90.86, std 8.43, range [59.81, 98.25]

Organism: NCBI:txid1104324

Sequence (109 aa):
MDLLQVLLFIPMYVKHGWTALNSPRGRYPGGLAAKAAAVYEALFYIWALTLGLLVPVTALFAVIHFVGVPLYFGGYLSRYSRYGKAYAVFEAAELLYLAALLAAVLLRH